Protein AF-A0A261A862-F1 (afdb_monomer_lite)

Radius of gyration: 14.32 Å; chains: 1; bounding box: 38×28×46 Å

Secondary structure (DSSP, 8-state):
---EEEEEE-S-BPPPHHHHHT--EEEEEEEEE--S-HHHHHHHHHHHHTTSSTT--EEEEEE--SS---HHHHSTT--EEEEEEEEEEEEEEEETTEEEEEEEEEEEEEE-TTS-EEEEEEEETTBSS-HHHHHHHHHH--

Organism: NCBI:txid1503980

Foldseek 3Di:
DDEEQEEEAPDEDEDALVNLLPDQYQYYEYQAYDPPDLPSLLVNLVVVLAPGNVNHAEYEYAYAPPDDDDPCSNCPPFDKDWFAQVDWDWDWDQDPNDTDIDIAGIFIWGAHPVGHTHGYAYHYNPDSDGPSSVVVCVVPPD

Sequence (142 aa):
MRNYKDVAFFNPISLSLDDLLMINSSETTFFYAFFSTQKVLNRFLKHWIKGSNPRLETIVFNCNFEQKFEMDQLLKGIDYKVVPPDREKRFSSLERGALDYYTLEGGIDIKRCDGTFATLNIISGEHSASIGIQELVRKAFH

InterPro domains:
  IPR012885 Sdz-33, F-box domain [PF07735] (1-59)
  IPR053222 Zygotic Embryogenesis-Associated Protein [PTHR22899] (1-126)

pLDDT: mean 80.77, std 13.64, range [45.06, 98.12]

Structure (mmCIF, N/CA/C/O backbone):
data_AF-A0A261A862-F1
#
_entry.id   AF-A0A261A862-F1
#
loop_
_atom_site.group_PDB
_atom_site.id
_atom_site.type_symbol
_atom_site.label_atom_id
_atom_site.label_alt_id
_atom_site.label_comp_id
_atom_site.label_asym_id
_atom_site.label_entity_id
_atom_site.label_seq_id
_atom_site.pdbx_PDB_ins_code
_atom_site.Cartn_x
_atom_site.Cartn_y
_atom_site.Cartn_z
_atom_site.occupancy
_atom_site.B_iso_or_equiv
_atom_site.auth_seq_id
_atom_site.auth_comp_id
_atom_site.auth_asym_id
_atom_site.auth_atom_id
_atom_site.pdbx_PDB_model_num
ATOM 1 N N . MET A 1 1 ? -1.744 -5.504 -22.400 1.00 50.72 1 MET A N 1
ATOM 2 C CA . MET A 1 1 ? -0.965 -5.263 -21.164 1.00 50.72 1 MET A CA 1
ATOM 3 C C . MET A 1 1 ? -0.601 -6.610 -20.560 1.00 50.72 1 MET A C 1
ATOM 5 O O . MET A 1 1 ? -1.469 -7.471 -20.504 1.00 50.72 1 MET A O 1
ATOM 9 N N . ARG A 1 2 ? 0.667 -6.840 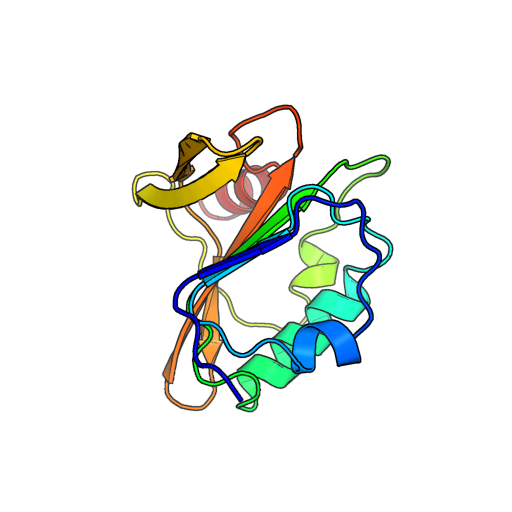-20.196 1.00 56.41 2 ARG A N 1
ATOM 10 C CA . ARG A 1 2 ? 1.101 -8.107 -19.578 1.00 56.41 2 ARG A CA 1
ATOM 11 C C . ARG A 1 2 ? 0.673 -8.113 -18.106 1.00 56.41 2 ARG A C 1
ATOM 13 O O . ARG A 1 2 ? 0.888 -7.128 -17.409 1.00 56.41 2 ARG A O 1
ATOM 20 N N . ASN A 1 3 ? 0.057 -9.204 -17.662 1.00 66.38 3 ASN A N 1
ATOM 21 C CA . ASN A 1 3 ? -0.423 -9.375 -16.295 1.00 66.38 3 ASN A CA 1
ATOM 22 C C . ASN A 1 3 ? 0.659 -10.067 -15.459 1.00 66.38 3 ASN A C 1
ATOM 24 O O . ASN A 1 3 ? 0.758 -11.291 -15.475 1.00 66.38 3 ASN A O 1
ATOM 28 N N . TYR A 1 4 ? 1.479 -9.295 -14.749 1.00 73.62 4 TYR A N 1
ATOM 29 C CA . TYR A 1 4 ? 2.491 -9.855 -13.851 1.00 73.62 4 TYR A CA 1
ATOM 30 C C . TYR A 1 4 ? 1.873 -10.205 -12.493 1.00 73.62 4 TYR A C 1
ATOM 32 O O . TYR A 1 4 ? 0.897 -9.576 -12.072 1.00 73.62 4 TYR A O 1
ATOM 40 N N . LYS A 1 5 ? 2.404 -11.243 -11.839 1.00 83.50 5 LYS A N 1
ATOM 41 C CA . LYS A 1 5 ? 2.084 -11.554 -10.438 1.00 83.50 5 LYS A CA 1
ATOM 42 C C . LYS A 1 5 ? 2.824 -10.585 -9.517 1.00 83.50 5 LYS A C 1
ATOM 44 O O . LYS A 1 5 ? 2.202 -9.931 -8.690 1.00 83.50 5 LYS A O 1
ATOM 49 N N . ASP A 1 6 ? 4.120 -10.451 -9.745 1.00 83.12 6 ASP A N 1
ATOM 50 C CA . ASP A 1 6 ? 5.029 -9.652 -8.936 1.00 83.12 6 ASP A CA 1
ATOM 51 C C . ASP A 1 6 ? 5.835 -8.715 -9.843 1.00 83.12 6 ASP A C 1
ATOM 53 O O . ASP A 1 6 ? 6.223 -9.101 -10.953 1.00 83.12 6 ASP A O 1
ATOM 57 N N . VAL A 1 7 ? 6.024 -7.474 -9.397 1.00 86.81 7 VAL A N 1
ATOM 58 C CA . VAL A 1 7 ? 6.827 -6.446 -10.066 1.00 86.81 7 VAL A CA 1
ATOM 59 C C . VAL A 1 7 ? 7.653 -5.722 -9.014 1.00 86.81 7 VAL A C 1
ATOM 61 O O . VAL A 1 7 ? 7.116 -5.105 -8.099 1.00 86.81 7 VAL A O 1
ATOM 64 N N . ALA A 1 8 ? 8.969 -5.742 -9.192 1.00 85.44 8 ALA A N 1
ATOM 65 C CA . ALA A 1 8 ? 9.908 -5.089 -8.297 1.00 85.44 8 ALA A CA 1
ATOM 66 C C . ALA A 1 8 ? 10.700 -3.995 -9.025 1.00 85.44 8 ALA A C 1
ATOM 68 O O . ALA A 1 8 ? 11.183 -4.193 -10.142 1.00 85.44 8 ALA A O 1
ATOM 69 N N . PHE A 1 9 ? 10.850 -2.844 -8.372 1.00 85.44 9 PHE A N 1
ATOM 70 C CA . PHE A 1 9 ? 11.613 -1.698 -8.854 1.00 85.44 9 PHE A CA 1
ATOM 71 C C . PHE A 1 9 ? 12.858 -1.502 -7.984 1.00 85.44 9 PHE A C 1
ATOM 73 O O . PHE A 1 9 ? 12.755 -1.125 -6.817 1.00 85.44 9 PHE A O 1
ATOM 80 N N . PHE A 1 10 ? 14.030 -1.746 -8.575 1.00 81.88 10 PHE A N 1
ATOM 81 C CA . PHE A 1 10 ? 15.341 -1.730 -7.903 1.00 81.88 10 PHE A CA 1
ATOM 82 C C . PHE A 1 10 ? 16.134 -0.439 -8.101 1.00 81.88 10 PHE A C 1
ATOM 84 O O . PHE A 1 10 ? 17.243 -0.320 -7.597 1.00 81.88 10 PHE A O 1
ATOM 91 N N . ASN A 1 11 ? 15.592 0.522 -8.845 1.00 82.31 11 ASN A N 1
ATOM 92 C CA . ASN A 1 11 ? 16.241 1.809 -9.044 1.00 82.31 11 ASN A CA 1
ATOM 93 C C . ASN A 1 11 ? 15.575 2.870 -8.168 1.00 82.31 11 ASN A C 1
ATOM 95 O O . ASN A 1 11 ? 14.355 2.812 -7.979 1.00 82.31 11 ASN A O 1
ATOM 99 N N . PRO A 1 12 ? 16.346 3.857 -7.684 1.00 81.81 12 PRO A N 1
ATOM 100 C CA . PRO A 1 12 ? 15.783 5.009 -7.007 1.00 81.81 12 PRO A CA 1
ATOM 101 C C . PRO A 1 12 ? 14.723 5.697 -7.875 1.00 81.81 12 PRO A C 1
ATOM 103 O O . PRO A 1 12 ? 14.987 6.028 -9.033 1.00 81.81 12 PRO A O 1
ATOM 106 N N . ILE A 1 13 ? 13.515 5.879 -7.336 1.00 80.25 13 ILE A N 1
ATOM 107 C CA . ILE A 1 13 ? 12.366 6.389 -8.097 1.00 80.25 13 ILE A CA 1
ATOM 108 C C . ILE A 1 13 ? 11.530 7.371 -7.275 1.00 80.25 13 ILE A C 1
ATOM 110 O O . ILE A 1 13 ? 11.239 7.151 -6.097 1.00 80.25 13 ILE A O 1
ATOM 114 N N . SER A 1 14 ? 11.132 8.466 -7.925 1.00 83.56 14 SER A N 1
ATOM 115 C CA . SER A 1 14 ? 10.076 9.357 -7.450 1.00 83.56 14 SER A CA 1
ATOM 116 C C . SER A 1 14 ? 8.789 8.994 -8.179 1.00 83.56 14 SER A C 1
ATOM 118 O O . SER A 1 14 ? 8.775 8.953 -9.407 1.00 83.56 14 SER A O 1
ATOM 120 N N . LEU A 1 15 ? 7.733 8.684 -7.430 1.00 83.62 15 LEU A N 1
ATOM 121 C CA . LEU A 1 15 ? 6.476 8.184 -7.985 1.00 83.62 15 LEU A CA 1
ATOM 122 C C . LEU A 1 15 ? 5.425 9.290 -7.996 1.00 83.62 15 LEU A C 1
ATOM 124 O O . LEU A 1 15 ? 5.065 9.833 -6.946 1.00 83.62 15 LEU A O 1
ATOM 128 N N . SER A 1 16 ? 4.901 9.594 -9.181 1.00 90.25 16 SER A N 1
ATOM 129 C CA . SER A 1 16 ? 3.685 10.387 -9.325 1.00 90.25 16 SER A CA 1
ATOM 130 C C . SER A 1 16 ? 2.439 9.540 -9.037 1.00 90.25 16 SER A C 1
ATOM 132 O O . SER A 1 16 ? 2.498 8.316 -8.895 1.00 90.25 16 SER A O 1
ATOM 134 N N . LEU A 1 17 ? 1.275 10.192 -8.946 1.00 92.19 17 LEU A N 1
ATOM 135 C CA . LEU A 1 17 ? 0.005 9.469 -8.845 1.00 92.19 17 LEU A CA 1
ATOM 136 C C . LEU A 1 17 ? -0.241 8.605 -10.092 1.00 92.19 17 LEU A C 1
ATOM 138 O O . LEU A 1 17 ? -0.689 7.471 -9.955 1.00 92.19 17 LEU A O 1
ATOM 142 N N . ASP A 1 18 ? 0.078 9.120 -11.280 1.00 92.81 18 ASP A N 1
ATOM 143 C CA . ASP A 1 18 ? -0.156 8.415 -12.541 1.00 92.81 18 ASP A CA 1
ATOM 144 C C . ASP A 1 18 ? 0.722 7.162 -12.653 1.00 92.81 18 ASP A C 1
ATOM 146 O O . ASP A 1 18 ? 0.225 6.109 -13.049 1.00 92.81 18 ASP A O 1
ATOM 150 N N . ASP A 1 19 ? 1.980 7.225 -12.197 1.00 90.69 19 ASP A N 1
ATOM 151 C CA . ASP A 1 19 ? 2.877 6.057 -12.152 1.00 90.69 19 ASP A CA 1
ATOM 152 C C . ASP A 1 19 ? 2.284 4.919 -11.314 1.00 90.69 19 ASP A C 1
ATOM 154 O O . ASP A 1 19 ? 2.287 3.758 -11.727 1.00 90.69 19 ASP A O 1
ATOM 158 N N . LEU A 1 20 ? 1.713 5.255 -10.153 1.00 91.88 20 LEU A N 1
ATOM 159 C CA . LEU A 1 20 ? 1.057 4.285 -9.277 1.00 91.88 20 LEU A CA 1
ATOM 160 C C . LEU A 1 20 ? -0.236 3.735 -9.901 1.00 91.88 20 LEU A C 1
ATOM 162 O O . LEU A 1 20 ? -0.522 2.541 -9.806 1.00 91.88 20 LEU A O 1
ATOM 166 N N . LEU A 1 21 ? -1.022 4.577 -10.577 1.00 94.12 21 LEU A N 1
ATOM 167 C CA . LEU A 1 21 ? -2.262 4.156 -11.238 1.00 94.12 21 LEU A CA 1
ATOM 168 C C . LEU A 1 21 ? -2.016 3.247 -12.453 1.00 94.12 21 LEU A C 1
ATOM 170 O O . LEU A 1 21 ? -2.898 2.465 -12.803 1.00 94.12 21 LEU A O 1
ATOM 174 N N . MET A 1 22 ? -0.823 3.283 -13.049 1.00 92.50 22 MET A N 1
ATOM 175 C CA . MET A 1 22 ? -0.431 2.377 -14.135 1.00 92.50 22 MET A CA 1
ATOM 176 C C . MET A 1 22 ? -0.045 0.962 -13.668 1.00 92.50 22 MET A C 1
ATOM 178 O O . MET A 1 22 ? 0.092 0.061 -14.500 1.00 92.50 22 MET A O 1
ATOM 182 N N . ILE A 1 23 ? 0.111 0.728 -12.360 1.00 90.69 23 ILE A N 1
ATOM 183 C CA . ILE A 1 23 ? 0.458 -0.593 -11.816 1.00 90.69 23 ILE A CA 1
ATOM 184 C C . ILE A 1 23 ? -0.646 -1.614 -12.135 1.00 90.69 23 ILE A C 1
ATOM 186 O O . ILE A 1 23 ? -1.811 -1.444 -11.778 1.00 90.69 23 ILE A O 1
ATOM 190 N N . ASN A 1 24 ? -0.274 -2.731 -12.758 1.00 90.56 24 ASN A N 1
ATOM 191 C CA . ASN A 1 24 ? -1.186 -3.832 -13.086 1.00 90.56 24 ASN A CA 1
ATOM 192 C C . ASN A 1 24 ? -0.602 -5.194 -12.659 1.00 90.56 24 ASN A C 1
ATOM 194 O O . ASN A 1 24 ? -0.563 -6.160 -13.430 1.00 90.56 24 ASN A O 1
ATOM 198 N N . SER A 1 25 ? -0.113 -5.266 -11.426 1.00 91.38 25 SER A N 1
ATOM 199 C CA . SER A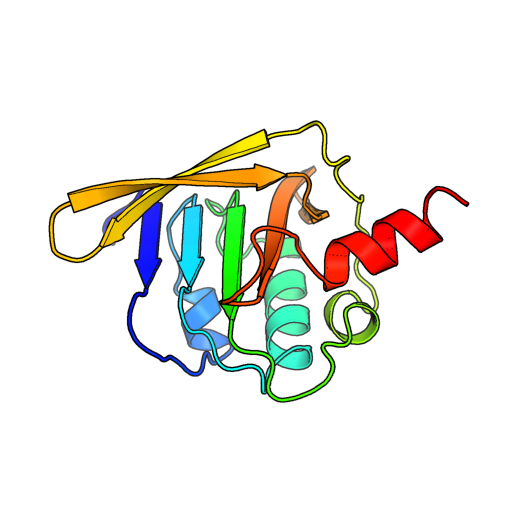 1 25 ? 0.339 -6.495 -10.767 1.00 91.38 25 SER A CA 1
ATOM 200 C C . SER A 1 25 ? -0.421 -6.722 -9.465 1.00 91.38 25 SER A C 1
ATOM 202 O O . SER A 1 25 ? -1.061 -5.807 -8.943 1.00 91.38 25 SER A O 1
ATOM 204 N N . SER A 1 26 ? -0.392 -7.962 -8.970 1.00 91.75 26 SER A N 1
ATOM 205 C CA . SER A 1 26 ? -0.948 -8.285 -7.652 1.00 91.75 26 SER A CA 1
ATOM 206 C C . SER A 1 26 ? -0.020 -7.890 -6.518 1.00 91.75 26 SER A C 1
ATOM 208 O O . SER A 1 26 ? -0.480 -7.457 -5.465 1.00 91.75 26 SER A O 1
ATOM 210 N N . GLU A 1 27 ? 1.281 -7.981 -6.761 1.00 90.81 27 GLU A N 1
ATOM 211 C CA . GLU A 1 27 ? 2.327 -7.647 -5.809 1.00 90.81 27 GLU A CA 1
ATOM 212 C C . GLU A 1 27 ? 3.257 -6.628 -6.470 1.00 90.81 27 GLU A C 1
ATOM 214 O O . GLU A 1 27 ? 3.591 -6.745 -7.656 1.00 90.81 27 GLU A O 1
ATOM 219 N N . THR A 1 28 ? 3.576 -5.557 -5.744 1.00 90.38 28 THR A N 1
ATOM 220 C CA . THR A 1 28 ? 4.513 -4.530 -6.207 1.00 90.38 28 THR A CA 1
ATOM 221 C C . THR A 1 28 ? 5.444 -4.111 -5.088 1.00 90.38 28 THR A C 1
ATOM 223 O O . THR A 1 28 ? 4.972 -3.733 -4.015 1.00 90.38 28 THR A O 1
ATOM 226 N N . THR A 1 29 ? 6.742 -4.089 -5.369 1.00 88.25 29 THR A N 1
ATOM 227 C CA . THR A 1 29 ? 7.764 -3.642 -4.419 1.00 88.25 29 THR A CA 1
ATOM 228 C C . THR A 1 29 ? 8.622 -2.538 -5.017 1.00 88.25 29 THR A C 1
ATOM 230 O O . THR A 1 29 ? 9.137 -2.662 -6.126 1.00 88.25 29 THR A O 1
ATOM 233 N N . PHE A 1 30 ? 8.833 -1.469 -4.257 1.00 87.81 30 PHE A N 1
ATOM 234 C CA . PHE A 1 30 ? 9.785 -0.408 -4.568 1.00 87.81 30 PHE A CA 1
ATOM 235 C C . PHE A 1 30 ? 10.930 -0.473 -3.562 1.00 87.81 30 PHE A C 1
ATOM 237 O O . PHE A 1 30 ? 10.678 -0.282 -2.379 1.00 87.81 30 PHE A O 1
ATOM 244 N N . PHE A 1 31 ? 12.158 -0.762 -4.005 1.00 81.25 31 PHE A N 1
ATOM 245 C CA . PHE A 1 31 ? 13.308 -0.958 -3.107 1.00 81.25 31 PHE A CA 1
ATOM 246 C C . PHE A 1 31 ? 13.990 0.338 -2.658 1.00 81.25 31 PHE A C 1
ATOM 248 O O . PHE A 1 31 ? 14.639 0.365 -1.618 1.00 81.25 31 PHE A O 1
ATOM 255 N N . TYR A 1 32 ? 13.825 1.407 -3.439 1.00 78.56 32 TYR A N 1
ATOM 256 C CA . TYR A 1 32 ? 14.460 2.705 -3.205 1.00 78.56 32 TYR A CA 1
ATOM 257 C C . TYR A 1 32 ? 13.497 3.849 -3.543 1.00 78.56 32 TYR A C 1
ATOM 259 O O . TYR A 1 32 ? 13.816 4.755 -4.314 1.00 78.56 32 TYR A O 1
ATOM 267 N N . ALA A 1 33 ? 12.269 3.787 -3.029 1.00 77.00 33 ALA A N 1
ATOM 268 C CA . ALA A 1 33 ? 11.315 4.872 -3.256 1.00 77.00 33 ALA A CA 1
ATOM 269 C C . ALA A 1 33 ? 11.702 6.107 -2.420 1.00 77.00 33 ALA A C 1
ATOM 271 O O . ALA A 1 33 ? 12.000 6.000 -1.229 1.00 77.00 33 ALA A O 1
ATOM 272 N N . PHE A 1 34 ? 11.684 7.289 -3.039 1.00 71.56 34 PHE A N 1
ATOM 273 C CA . PHE A 1 34 ? 11.881 8.548 -2.321 1.00 71.56 34 PHE A CA 1
ATOM 274 C C . PHE A 1 34 ? 10.550 9.093 -1.808 1.00 71.56 34 PHE A C 1
ATOM 276 O O . PHE A 1 34 ? 9.552 9.156 -2.535 1.00 71.56 34 PHE A O 1
ATOM 283 N N . PHE A 1 35 ? 10.535 9.538 -0.551 1.00 60.91 35 PHE A N 1
ATOM 284 C CA . PHE A 1 35 ? 9.323 10.054 0.070 1.00 60.91 35 PHE A CA 1
ATOM 285 C C . PHE A 1 35 ? 9.240 11.569 0.035 1.00 60.91 35 PHE A C 1
ATOM 287 O O . PHE A 1 35 ? 9.611 12.270 0.969 1.00 60.91 35 PHE A O 1
ATOM 294 N N . SER A 1 36 ? 8.619 12.059 -1.027 1.00 57.69 36 SER A N 1
ATOM 295 C CA . SER A 1 36 ? 7.992 13.385 -1.076 1.00 57.69 36 SER A CA 1
ATOM 296 C C . SER A 1 36 ? 6.457 13.276 -0.955 1.00 57.69 36 SER A C 1
ATOM 298 O O . SER A 1 36 ? 5.721 14.191 -1.318 1.00 57.69 36 SER A O 1
ATOM 300 N N . THR A 1 37 ? 5.943 12.110 -0.540 1.00 66.44 37 THR A N 1
ATOM 301 C CA . THR A 1 37 ? 4.754 11.528 -1.183 1.00 66.44 37 THR A CA 1
ATOM 302 C C . THR A 1 37 ? 3.681 10.955 -0.252 1.00 66.44 37 THR A C 1
ATOM 304 O O . THR A 1 37 ? 2.752 10.358 -0.789 1.00 66.44 37 THR A O 1
ATOM 307 N N . GLN A 1 38 ? 3.656 11.170 1.081 1.00 82.00 38 GLN A N 1
ATOM 308 C CA . GLN A 1 38 ? 2.523 10.658 1.901 1.00 82.00 38 GLN A CA 1
ATOM 309 C C . GLN A 1 38 ? 1.163 11.107 1.341 1.00 82.00 38 GLN A C 1
ATOM 311 O O . GLN A 1 38 ? 0.205 10.338 1.309 1.00 82.00 38 GLN A O 1
ATOM 316 N N . LYS A 1 39 ? 1.099 12.332 0.801 1.00 87.25 39 LYS A N 1
ATOM 317 C CA . LYS A 1 39 ? -0.077 12.861 0.093 1.00 87.25 39 LYS A CA 1
ATOM 318 C C . LYS A 1 39 ? -0.372 12.135 -1.223 1.00 87.25 39 LYS A C 1
ATOM 320 O O . LYS A 1 39 ? -1.541 11.925 -1.536 1.00 87.25 39 LYS A O 1
ATOM 325 N N . VAL A 1 40 ? 0.650 11.776 -2.001 1.00 89.12 40 VAL A N 1
ATOM 326 C CA . VAL A 1 40 ? 0.493 11.0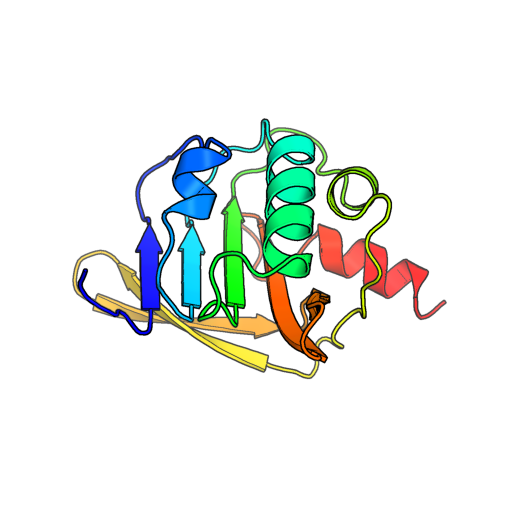24 -3.260 1.00 89.12 40 VAL A CA 1
ATOM 327 C C . VAL A 1 40 ? 0.018 9.604 -2.963 1.00 89.12 40 VAL A C 1
ATOM 329 O O . VAL A 1 40 ? -0.966 9.171 -3.553 1.00 89.12 40 VAL A O 1
ATOM 332 N N . LEU A 1 41 ? 0.623 8.931 -1.981 1.00 90.56 41 LEU A N 1
ATOM 333 C CA . LEU A 1 41 ? 0.196 7.612 -1.518 1.00 90.56 41 LEU A CA 1
ATOM 334 C C . LEU A 1 41 ? -1.228 7.649 -0.952 1.00 90.56 41 LEU A C 1
ATOM 336 O O . LEU A 1 41 ? -2.046 6.821 -1.330 1.00 90.56 41 LEU A O 1
ATOM 340 N N . ASN A 1 42 ? -1.583 8.652 -0.141 1.00 94.75 42 ASN A N 1
ATOM 341 C CA . ASN A 1 42 ? -2.957 8.825 0.343 1.00 94.75 42 ASN A CA 1
ATOM 342 C C . ASN A 1 42 ? -3.963 8.964 -0.813 1.00 94.75 42 ASN A C 1
ATOM 344 O O . ASN A 1 42 ? -5.028 8.346 -0.786 1.00 94.75 42 ASN A O 1
ATOM 348 N N . ARG A 1 43 ? -3.636 9.764 -1.840 1.00 95.19 43 ARG A N 1
ATOM 349 C CA . ARG A 1 43 ? -4.476 9.897 -3.041 1.00 95.19 43 ARG A CA 1
ATOM 350 C C . ARG A 1 43 ? -4.590 8.566 -3.772 1.00 95.19 43 ARG A C 1
ATOM 352 O O . ARG A 1 43 ? -5.705 8.153 -4.067 1.00 95.19 43 ARG A O 1
ATOM 359 N N . PHE A 1 44 ? -3.473 7.887 -4.011 1.00 95.50 44 PHE A N 1
ATOM 360 C CA . PHE A 1 44 ? -3.450 6.578 -4.653 1.00 95.50 44 PHE A CA 1
ATOM 361 C C . PHE A 1 44 ? -4.323 5.558 -3.913 1.00 95.50 44 PHE A C 1
ATOM 363 O O . PHE A 1 44 ? -5.201 4.959 -4.525 1.00 95.50 44 PHE A O 1
ATOM 370 N N . LEU A 1 45 ? -4.179 5.427 -2.592 1.00 96.50 45 LEU A N 1
ATOM 371 C CA . LEU A 1 45 ? -5.001 4.520 -1.787 1.00 96.50 45 LEU A CA 1
ATOM 372 C C . LEU A 1 45 ? -6.491 4.870 -1.882 1.00 96.50 45 LEU A C 1
ATOM 374 O O . LEU A 1 45 ? -7.325 3.980 -2.007 1.00 96.50 45 LEU A O 1
ATOM 378 N N . LYS A 1 46 ? -6.848 6.160 -1.909 1.00 97.62 46 LYS A N 1
ATOM 379 C CA . LYS A 1 46 ? -8.235 6.600 -2.141 1.00 97.62 46 LYS A CA 1
ATOM 380 C C . LYS A 1 46 ? -8.748 6.259 -3.541 1.00 97.62 46 LYS A C 1
ATOM 382 O O . LYS A 1 46 ? -9.937 5.983 -3.685 1.00 97.62 46 LYS A O 1
ATOM 387 N N . HIS A 1 47 ? -7.892 6.275 -4.561 1.00 97.31 47 HIS A N 1
ATOM 388 C CA . HIS A 1 47 ? -8.240 5.784 -5.896 1.00 97.31 47 HIS A CA 1
ATOM 389 C C . HIS A 1 47 ? -8.423 4.261 -5.905 1.00 97.31 47 HIS A C 1
ATOM 391 O O . HIS A 1 47 ? -9.423 3.781 -6.443 1.00 97.31 47 HIS A O 1
ATOM 397 N N . TRP A 1 48 ? -7.537 3.517 -5.237 1.00 97.75 48 TRP A N 1
ATOM 398 C CA . TRP A 1 48 ? -7.639 2.063 -5.116 1.00 97.75 48 TRP A CA 1
ATOM 399 C C . TRP A 1 48 ? -8.921 1.653 -4.394 1.00 97.75 48 TRP A C 1
ATOM 401 O O . TRP A 1 48 ? -9.674 0.831 -4.909 1.00 97.75 48 TRP A O 1
ATOM 411 N N . ILE A 1 49 ? -9.257 2.315 -3.278 1.00 98.12 49 ILE A N 1
ATOM 412 C CA . ILE A 1 49 ? -10.518 2.116 -2.543 1.00 98.12 49 ILE A CA 1
ATOM 413 C C . ILE A 1 49 ? -11.736 2.303 -3.458 1.00 98.12 49 ILE A C 1
ATOM 415 O O . ILE A 1 49 ? -12.739 1.620 -3.277 1.00 98.12 49 ILE A O 1
ATOM 419 N N . LYS A 1 50 ? -11.651 3.191 -4.457 1.00 97.69 50 LYS A N 1
ATOM 420 C CA . LYS A 1 50 ? -12.711 3.442 -5.447 1.00 97.69 50 LYS A CA 1
ATOM 421 C C . LYS A 1 50 ? -12.694 2.491 -6.650 1.00 97.69 50 LYS A C 1
ATOM 423 O O . LYS A 1 50 ? -13.571 2.609 -7.500 1.00 97.69 50 LYS A O 1
ATOM 428 N N . GLY A 1 51 ? -11.741 1.563 -6.730 1.00 96.12 51 GLY A N 1
ATOM 429 C CA . GLY A 1 51 ? -11.708 0.508 -7.744 1.00 96.12 51 GLY A CA 1
ATOM 430 C C . GLY A 1 51 ? -10.522 0.544 -8.710 1.00 96.12 51 GLY A C 1
ATOM 431 O O . GLY A 1 51 ? -10.477 -0.302 -9.602 1.00 96.12 51 GLY A O 1
ATOM 432 N N . SER A 1 52 ? -9.563 1.470 -8.569 1.00 96.00 52 SER A N 1
ATOM 433 C CA . SER A 1 52 ? -8.349 1.429 -9.403 1.00 96.00 52 SER A CA 1
ATOM 434 C C . SER A 1 52 ? -7.485 0.202 -9.082 1.00 96.00 52 SER A C 1
ATOM 436 O O . SER A 1 52 ? -7.618 -0.400 -8.019 1.00 96.00 52 SER A O 1
ATOM 438 N N . ASN A 1 53 ? -6.600 -0.172 -10.014 1.00 95.88 53 ASN A N 1
ATOM 439 C CA . ASN A 1 53 ? -5.621 -1.259 -9.859 1.00 95.88 53 ASN A CA 1
ATOM 440 C C . ASN A 1 53 ? -6.243 -2.547 -9.269 1.00 95.88 53 ASN A C 1
ATOM 442 O O . ASN A 1 53 ? -5.804 -3.026 -8.222 1.00 95.88 53 ASN A O 1
ATOM 446 N N . PRO A 1 54 ? -7.270 -3.134 -9.914 1.00 94.62 54 PRO A N 1
ATOM 447 C CA . PRO A 1 54 ? -8.131 -4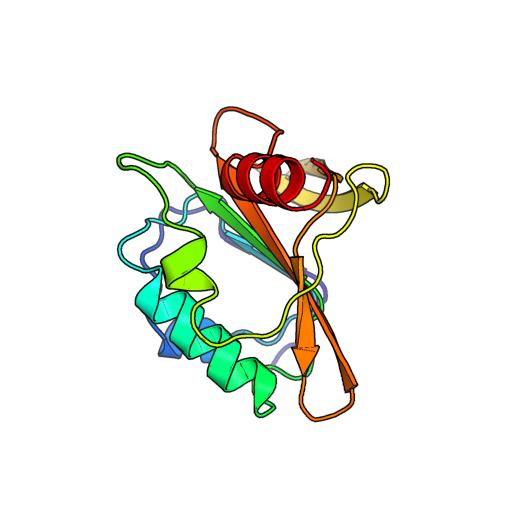.139 -9.290 1.00 94.62 54 PRO A CA 1
ATOM 448 C C . PRO A 1 54 ? -7.456 -5.467 -8.952 1.00 94.62 54 PRO A C 1
ATOM 450 O O . PRO A 1 54 ? -8.050 -6.302 -8.281 1.00 94.62 54 PRO A O 1
ATOM 453 N N . ARG A 1 55 ? -6.232 -5.673 -9.437 1.00 94.62 55 ARG A N 1
ATOM 454 C CA . ARG A 1 55 ? -5.436 -6.865 -9.154 1.00 94.62 55 ARG A CA 1
ATOM 455 C C . ARG A 1 55 ? -4.540 -6.701 -7.937 1.00 94.62 55 ARG A C 1
ATOM 457 O O . ARG A 1 55 ? -4.030 -7.708 -7.476 1.00 94.62 55 ARG A O 1
ATOM 464 N N . LEU A 1 56 ? -4.329 -5.474 -7.457 1.00 94.75 56 LEU A N 1
ATOM 465 C CA . LEU A 1 56 ? -3.386 -5.188 -6.386 1.00 94.75 56 LEU A CA 1
ATOM 466 C C . LEU A 1 56 ? -3.867 -5.800 -5.068 1.00 94.75 56 LEU A C 1
ATOM 468 O O . LEU A 1 56 ? -4.912 -5.418 -4.544 1.00 94.75 56 LEU A O 1
ATOM 472 N N . GLU A 1 57 ? -3.057 -6.703 -4.531 1.00 93.94 57 GLU A N 1
ATOM 473 C CA . GLU A 1 57 ? -3.246 -7.361 -3.237 1.00 93.94 57 GLU A CA 1
ATOM 474 C C . GLU A 1 57 ? -2.176 -6.916 -2.239 1.00 93.94 57 GLU A C 1
ATOM 476 O O . GLU A 1 57 ? -2.385 -6.947 -1.025 1.00 93.94 57 GLU A O 1
ATOM 481 N N . THR A 1 58 ? -0.993 -6.517 -2.714 1.00 91.50 58 THR A N 1
ATOM 482 C CA . THR A 1 58 ? 0.084 -6.054 -1.841 1.00 91.50 58 THR A CA 1
ATOM 483 C C . THR A 1 58 ? 0.977 -5.025 -2.506 1.00 91.50 58 THR A C 1
ATOM 485 O O . THR A 1 58 ? 1.390 -5.187 -3.654 1.00 91.50 58 THR A O 1
ATOM 488 N N . ILE A 1 59 ? 1.315 -3.985 -1.748 1.00 91.81 59 ILE A N 1
ATOM 489 C CA . ILE A 1 59 ? 2.285 -2.975 -2.151 1.00 91.81 59 ILE A CA 1
ATOM 490 C C . ILE A 1 59 ? 3.290 -2.728 -1.025 1.00 91.81 59 ILE A C 1
ATOM 492 O O . ILE A 1 59 ? 2.918 -2.521 0.133 1.00 91.81 59 ILE A O 1
ATOM 496 N N . VAL A 1 60 ? 4.572 -2.781 -1.373 1.00 89.00 60 VAL A N 1
ATOM 497 C CA . VAL A 1 60 ? 5.695 -2.625 -0.449 1.00 89.00 60 VAL A CA 1
ATOM 498 C C . VAL A 1 60 ? 6.544 -1.447 -0.901 1.00 89.00 60 VAL A C 1
ATOM 500 O O . VAL A 1 60 ? 6.993 -1.389 -2.044 1.00 89.00 60 VAL A O 1
ATOM 503 N N . PHE A 1 61 ? 6.801 -0.523 0.015 1.00 87.19 61 PHE A N 1
ATOM 504 C CA . PHE A 1 61 ? 7.755 0.558 -0.181 1.00 87.19 61 PHE A CA 1
ATOM 505 C C . PHE A 1 61 ? 8.901 0.369 0.808 1.00 87.19 61 PHE A C 1
ATOM 507 O O . PHE A 1 61 ? 8.739 0.614 2.002 1.00 87.19 61 PHE A O 1
ATOM 514 N N . ASN A 1 62 ? 10.037 -0.108 0.308 1.00 82.25 62 ASN A N 1
ATOM 515 C CA . ASN A 1 62 ? 11.313 -0.041 0.998 1.00 82.25 62 ASN A CA 1
ATOM 516 C C . ASN A 1 62 ? 12.016 1.239 0.586 1.00 82.25 62 ASN A C 1
ATOM 518 O O . ASN A 1 62 ? 12.133 1.570 -0.600 1.00 82.25 62 ASN A O 1
ATOM 522 N N . CYS A 1 63 ? 12.373 2.024 1.580 1.00 76.81 63 CYS A N 1
ATOM 523 C CA . CYS A 1 63 ? 12.705 3.394 1.333 1.00 76.81 63 CYS A CA 1
ATOM 524 C C . CYS A 1 63 ? 13.708 3.921 2.334 1.00 76.81 63 CYS A C 1
ATOM 526 O O . CYS A 1 63 ? 13.779 3.497 3.488 1.00 76.81 63 CYS A O 1
ATOM 528 N N . ASN A 1 64 ? 14.435 4.930 1.878 1.00 70.50 64 ASN A N 1
ATOM 529 C CA . ASN A 1 64 ? 15.413 5.625 2.686 1.00 70.50 64 ASN A CA 1
ATOM 530 C C . ASN A 1 64 ? 14.743 6.871 3.259 1.00 70.50 64 ASN A C 1
ATOM 532 O O . ASN A 1 64 ? 14.482 7.846 2.552 1.00 70.50 64 ASN A O 1
ATOM 536 N N . PHE A 1 65 ? 14.397 6.812 4.543 1.00 65.88 65 PHE A N 1
ATOM 537 C CA . PHE A 1 65 ? 13.815 7.948 5.245 1.00 65.88 65 PHE A CA 1
ATOM 538 C C . PHE A 1 65 ? 14.916 8.942 5.614 1.00 65.88 65 PHE A C 1
ATOM 540 O O . PHE A 1 65 ? 15.562 8.804 6.646 1.00 65.88 65 PHE A O 1
ATOM 547 N N . GLU A 1 66 ? 15.109 9.979 4.802 1.00 63.03 66 GLU A N 1
ATOM 548 C CA . GLU A 1 66 ? 15.938 11.128 5.206 1.00 63.03 66 GLU A CA 1
ATOM 549 C C . GLU A 1 66 ? 15.228 12.004 6.258 1.00 63.03 66 GLU A C 1
ATOM 551 O O . GLU A 1 66 ? 15.859 12.783 6.969 1.00 63.03 66 GLU A O 1
ATOM 556 N N . GLN A 1 67 ? 13.899 11.882 6.366 1.00 64.50 67 GLN A N 1
ATOM 557 C CA . GLN A 1 67 ? 13.038 12.637 7.279 1.00 64.50 67 GLN A CA 1
ATOM 558 C C . GLN A 1 67 ? 11.981 11.724 7.911 1.00 64.50 67 GLN A C 1
ATOM 560 O O . GLN A 1 67 ? 11.680 10.647 7.395 1.00 64.50 67 GLN A O 1
ATOM 565 N N . LYS A 1 68 ? 11.379 12.174 9.021 1.00 70.69 68 LYS A N 1
ATOM 566 C CA . LYS A 1 68 ? 10.326 11.428 9.725 1.00 70.69 68 LYS A CA 1
ATOM 567 C C . LYS A 1 68 ? 9.164 11.101 8.780 1.00 70.69 68 LYS A C 1
ATOM 569 O O . LYS A 1 68 ? 8.573 11.992 8.173 1.00 70.69 68 LYS A O 1
ATOM 574 N N . PHE A 1 69 ? 8.792 9.825 8.706 1.00 76.94 69 PHE A N 1
ATOM 575 C CA . PHE A 1 69 ? 7.618 9.397 7.955 1.00 76.94 69 PHE A CA 1
ATOM 576 C C . PHE A 1 69 ? 6.343 9.540 8.780 1.00 76.94 69 PHE A C 1
ATOM 578 O O . PHE A 1 69 ? 6.198 8.919 9.830 1.00 76.94 69 PHE A O 1
ATOM 585 N N . GLU A 1 70 ? 5.394 10.333 8.290 1.00 82.50 70 GLU A N 1
ATOM 586 C CA . GLU A 1 70 ? 4.114 10.536 8.967 1.00 82.50 70 GLU A CA 1
ATOM 587 C C . GLU A 1 70 ? 3.041 9.566 8.453 1.00 82.50 70 GLU A C 1
ATOM 589 O O . GLU A 1 70 ? 2.311 9.864 7.502 1.00 82.50 70 GLU A O 1
ATOM 594 N N . MET A 1 71 ? 2.911 8.409 9.115 1.00 85.06 71 MET A N 1
ATOM 595 C CA . MET A 1 71 ? 1.849 7.428 8.833 1.00 85.06 71 MET A CA 1
ATOM 596 C C . MET A 1 71 ? 0.448 8.051 8.892 1.00 85.06 71 MET A C 1
ATOM 598 O O . MET A 1 71 ? -0.393 7.760 8.041 1.00 85.06 71 MET A O 1
ATOM 602 N N . ASP A 1 72 ? 0.215 8.954 9.847 1.00 88.00 72 ASP A N 1
ATOM 603 C CA . ASP A 1 72 ? -1.079 9.614 10.047 1.00 88.00 72 ASP A CA 1
ATOM 604 C C . ASP A 1 72 ? -1.483 10.466 8.828 1.00 88.00 72 ASP A C 1
ATOM 606 O O . ASP A 1 72 ? -2.659 10.524 8.465 1.00 88.00 72 ASP A O 1
ATOM 610 N N . GLN A 1 73 ? -0.519 11.087 8.133 1.00 89.00 73 GLN A N 1
ATOM 611 C CA . GLN A 1 73 ? -0.800 11.810 6.887 1.00 89.00 73 GLN A CA 1
ATOM 612 C C . GLN A 1 73 ? -1.135 10.858 5.736 1.00 89.00 73 GLN A C 1
ATOM 614 O O . GLN A 1 73 ? -2.037 11.148 4.945 1.00 89.00 73 GLN A O 1
ATOM 619 N N . LEU A 1 74 ? -0.430 9.727 5.644 1.00 91.00 74 LEU A N 1
ATOM 620 C CA . LEU A 1 74 ? -0.663 8.71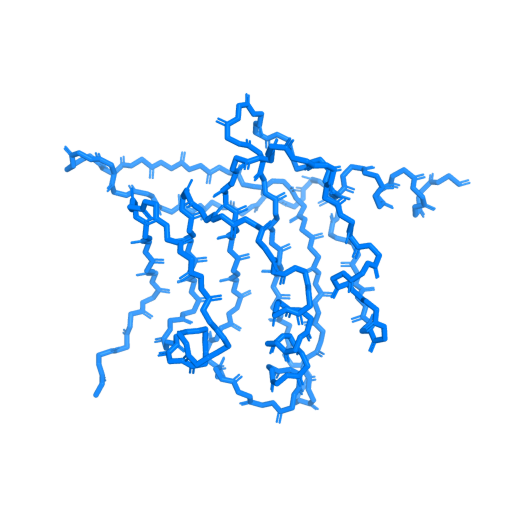6 4.614 1.00 91.00 74 LEU A CA 1
ATOM 621 C C . LEU A 1 74 ? -2.050 8.077 4.757 1.00 91.00 74 LEU A C 1
ATOM 623 O O . LEU A 1 74 ? -2.745 7.901 3.758 1.00 91.00 74 LEU A O 1
ATOM 627 N N . LEU A 1 75 ? -2.476 7.768 5.983 1.00 93.81 75 LEU A N 1
ATOM 628 C CA . LEU A 1 75 ? -3.737 7.069 6.270 1.00 93.81 75 LEU A CA 1
ATOM 629 C C . LEU A 1 75 ? -4.917 8.016 6.525 1.00 93.81 75 LEU A C 1
ATOM 631 O O . LEU A 1 75 ? -6.027 7.574 6.813 1.00 93.81 75 LEU A O 1
ATOM 635 N N . LYS A 1 76 ? -4.722 9.333 6.390 1.00 95.19 76 LYS A N 1
ATOM 636 C CA . LYS A 1 76 ? -5.758 10.325 6.690 1.00 95.19 76 LYS A CA 1
ATOM 637 C C . LYS A 1 76 ? -7.055 10.079 5.906 1.00 95.19 76 LYS A C 1
ATOM 639 O O . LYS A 1 76 ? -7.106 10.249 4.677 1.00 95.19 76 LYS A O 1
ATOM 644 N N . GLY A 1 77 ? -8.124 9.794 6.652 1.00 96.38 77 GLY A N 1
ATOM 645 C CA . GLY A 1 77 ? -9.466 9.542 6.121 1.00 96.38 77 GLY A CA 1
ATOM 646 C C . GLY A 1 77 ? -9.584 8.215 5.369 1.00 96.38 77 GLY A C 1
ATOM 647 O O . GLY A 1 77 ? -10.340 8.146 4.402 1.00 96.38 77 GLY A O 1
ATOM 648 N N . ILE A 1 78 ? -8.783 7.219 5.747 1.00 97.38 78 ILE A N 1
ATOM 649 C CA . ILE A 1 78 ? -8.840 5.846 5.247 1.00 97.38 78 ILE A CA 1
ATOM 650 C C . ILE A 1 78 ? -9.066 4.935 6.451 1.00 97.38 78 ILE A C 1
ATOM 652 O O . ILE A 1 78 ? -8.331 5.028 7.430 1.00 97.38 78 ILE A O 1
ATOM 656 N N . ASP A 1 79 ? -10.052 4.046 6.359 1.00 96.38 79 ASP A N 1
ATOM 657 C CA . ASP A 1 79 ? -10.224 2.975 7.336 1.00 96.38 79 ASP A CA 1
ATOM 658 C C . ASP A 1 79 ? -9.200 1.875 7.067 1.00 96.38 79 ASP A C 1
ATOM 660 O O . ASP A 1 79 ? -9.031 1.421 5.929 1.00 96.38 79 ASP A O 1
ATOM 664 N N . TYR A 1 80 ? -8.523 1.428 8.119 1.00 95.31 80 TYR A N 1
ATOM 665 C CA . TYR A 1 80 ? -7.495 0.405 8.016 1.00 95.31 80 TYR A CA 1
ATOM 666 C C . TYR A 1 80 ? -7.483 -0.515 9.232 1.00 95.31 80 TYR A C 1
ATOM 668 O O . TYR A 1 80 ? -7.988 -0.180 10.304 1.00 95.31 80 TYR A O 1
ATOM 676 N N . LYS A 1 81 ? -6.878 -1.689 9.058 1.00 92.75 81 LYS A N 1
ATOM 677 C CA . LYS A 1 81 ? -6.571 -2.618 10.145 1.00 92.75 81 LYS A CA 1
ATOM 678 C C . LYS A 1 81 ? -5.078 -2.875 10.178 1.00 92.75 81 LYS A C 1
ATOM 680 O O . LYS A 1 81 ? -4.479 -3.186 9.153 1.00 92.75 81 LYS A O 1
ATOM 685 N N . VAL A 1 82 ? -4.486 -2.751 11.359 1.00 89.50 82 VAL A N 1
ATOM 686 C CA . VAL A 1 82 ? -3.098 -3.159 11.570 1.00 89.50 82 VAL A CA 1
ATOM 687 C C . VAL A 1 82 ? -3.055 -4.680 11.554 1.00 89.50 82 VAL A C 1
ATOM 689 O O . VAL A 1 82 ? -3.806 -5.338 12.275 1.00 89.50 82 VAL A O 1
ATOM 692 N N . VAL A 1 83 ? -2.204 -5.227 10.697 1.00 84.56 83 VAL A N 1
ATOM 693 C CA . VAL A 1 83 ? -1.952 -6.658 10.627 1.00 84.56 83 VAL A CA 1
ATOM 694 C C . VAL A 1 83 ? -0.929 -6.999 11.712 1.00 84.56 83 VAL A C 1
ATOM 696 O O . VAL A 1 83 ? 0.121 -6.351 11.767 1.00 84.56 83 VAL A O 1
ATOM 699 N N . PRO A 1 84 ? -1.219 -7.969 12.592 1.00 77.38 84 PRO A N 1
ATOM 700 C CA . PRO A 1 84 ? -0.290 -8.343 13.645 1.00 77.38 84 PRO A CA 1
ATOM 701 C C . PRO A 1 84 ? 0.998 -8.965 13.065 1.00 77.38 84 PRO A C 1
ATOM 703 O O . PRO A 1 84 ? 0.976 -9.537 11.971 1.00 77.38 84 PRO A O 1
ATOM 706 N N . PRO A 1 85 ? 2.140 -8.802 13.760 1.00 70.31 85 PRO A N 1
ATOM 707 C CA . PRO A 1 85 ? 3.463 -9.158 13.240 1.00 70.31 85 PRO A CA 1
ATOM 708 C C . PRO A 1 85 ? 3.666 -10.665 13.027 1.00 70.31 85 PRO A C 1
ATOM 710 O O . PRO A 1 85 ? 4.514 -11.056 12.238 1.00 70.31 85 PRO A O 1
ATOM 713 N N . ASP A 1 86 ? 2.856 -11.510 13.664 1.00 73.31 86 ASP A N 1
ATOM 714 C CA . ASP A 1 86 ? 2.848 -12.966 13.473 1.00 73.31 86 ASP A CA 1
ATOM 715 C C . ASP A 1 86 ? 2.354 -13.399 12.082 1.00 73.31 86 ASP A C 1
ATOM 717 O O . ASP A 1 86 ? 2.572 -14.539 11.665 1.00 73.31 86 ASP A O 1
ATOM 721 N N . ARG A 1 87 ? 1.704 -12.500 11.330 1.00 71.75 87 ARG A N 1
ATOM 722 C CA . ARG A 1 87 ? 1.371 -12.743 9.928 1.00 71.75 87 ARG A CA 1
ATOM 723 C C . ARG A 1 87 ? 2.562 -12.386 9.046 1.00 71.75 87 ARG A C 1
ATOM 725 O O . ARG A 1 87 ? 2.755 -11.234 8.658 1.00 71.75 87 ARG A O 1
ATOM 732 N N . GLU A 1 88 ? 3.307 -13.416 8.679 1.00 71.06 88 GLU A N 1
ATOM 733 C CA . GLU A 1 88 ? 4.409 -13.335 7.728 1.00 71.06 88 GLU A CA 1
ATOM 734 C C . GLU A 1 88 ? 3.916 -13.426 6.277 1.00 71.06 88 GLU A C 1
ATOM 736 O O . GLU A 1 88 ? 3.132 -14.311 5.913 1.00 71.06 88 GLU A O 1
ATOM 741 N N . LYS A 1 89 ? 4.417 -12.543 5.406 1.00 72.12 89 LYS A N 1
ATOM 742 C CA . LYS A 1 89 ? 4.277 -12.685 3.951 1.00 72.12 89 LYS A CA 1
ATOM 743 C C . LYS A 1 89 ? 5.654 -12.723 3.292 1.00 72.12 89 LYS A C 1
ATOM 745 O O . LYS A 1 89 ? 6.467 -11.823 3.494 1.00 72.12 89 LYS A O 1
ATOM 750 N N . ARG A 1 90 ? 5.914 -13.776 2.506 1.00 68.44 90 ARG A N 1
ATOM 751 C CA . ARG A 1 90 ? 7.170 -13.967 1.766 1.00 68.44 90 ARG A CA 1
ATOM 752 C C . ARG A 1 90 ? 7.078 -13.309 0.396 1.00 68.44 90 ARG A C 1
ATOM 754 O O . ARG A 1 90 ? 6.170 -13.622 -0.371 1.00 68.44 90 ARG A O 1
ATOM 761 N N . PHE A 1 91 ? 8.049 -12.470 0.077 1.00 69.94 91 PHE A N 1
ATOM 762 C CA . PHE A 1 91 ? 8.164 -11.793 -1.210 1.00 69.94 91 PHE A CA 1
ATOM 763 C C . PHE A 1 91 ? 9.411 -12.271 -1.938 1.00 69.94 91 PHE A C 1
ATOM 765 O O . PHE A 1 91 ? 10.423 -12.576 -1.306 1.00 69.94 91 PHE A O 1
ATOM 772 N N . SER A 1 92 ? 9.328 -12.358 -3.264 1.00 65.06 92 SER A N 1
ATOM 773 C CA . SER A 1 92 ? 10.488 -12.597 -4.117 1.00 65.06 92 SER A CA 1
ATOM 774 C C . SER A 1 92 ? 11.157 -11.281 -4.483 1.00 65.06 92 SER A C 1
ATOM 776 O O . SER A 1 92 ? 10.505 -10.307 -4.839 1.00 65.06 92 SER A O 1
ATOM 778 N N . SER A 1 93 ? 12.479 -11.274 -4.440 1.00 63.06 93 SER A N 1
ATOM 779 C CA . SER A 1 93 ? 13.317 -10.215 -4.974 1.00 63.06 93 SER A CA 1
ATOM 780 C C . SER A 1 93 ? 14.263 -10.816 -6.009 1.00 63.06 93 SER A C 1
ATOM 782 O O . SER A 1 93 ? 14.744 -11.935 -5.852 1.00 63.06 93 SER A O 1
ATOM 784 N N . LEU A 1 94 ? 14.515 -10.090 -7.092 1.00 62.72 94 LEU A N 1
ATOM 785 C CA . LEU A 1 94 ? 15.534 -10.425 -8.081 1.00 62.72 94 LEU A CA 1
ATOM 786 C C . LEU A 1 94 ? 16.635 -9.370 -8.000 1.00 62.72 94 LEU A C 1
ATOM 788 O O . LEU A 1 94 ? 16.658 -8.423 -8.784 1.00 62.72 94 LEU A O 1
ATOM 792 N N . GLU A 1 95 ? 17.560 -9.536 -7.059 1.00 58.28 95 GLU A N 1
ATOM 793 C CA . GLU A 1 95 ? 18.741 -8.680 -6.971 1.00 58.28 95 GLU A CA 1
ATOM 794 C C . GLU A 1 95 ? 19.930 -9.318 -7.687 1.00 58.28 95 GLU A C 1
ATOM 796 O O . GLU A 1 95 ? 20.317 -10.451 -7.407 1.00 58.28 95 GLU A O 1
ATOM 801 N N . ARG A 1 96 ? 20.549 -8.573 -8.615 1.00 59.25 96 ARG A N 1
ATOM 802 C CA . ARG A 1 96 ? 21.788 -8.980 -9.313 1.00 59.25 96 ARG A CA 1
ATOM 803 C C . ARG A 1 96 ? 21.707 -10.375 -9.972 1.00 59.25 96 ARG A C 1
ATOM 805 O O . ARG A 1 96 ? 22.714 -11.064 -10.089 1.00 59.25 96 ARG A O 1
ATOM 812 N N . GLY A 1 97 ? 20.517 -10.788 -10.416 1.00 60.28 97 GLY A N 1
ATOM 813 C CA . GLY A 1 97 ? 20.290 -12.084 -11.072 1.00 60.28 97 GLY A CA 1
ATOM 814 C C . GLY A 1 97 ? 20.112 -13.276 -10.125 1.00 60.28 97 GLY A C 1
ATOM 815 O O . GLY A 1 97 ? 19.931 -14.392 -10.607 1.00 60.28 97 GLY A O 1
ATOM 816 N N . ALA A 1 98 ? 20.117 -13.058 -8.807 1.00 61.59 98 ALA A N 1
ATOM 817 C CA . ALA A 1 98 ? 19.775 -14.068 -7.812 1.00 61.59 98 ALA A CA 1
ATOM 818 C C . ALA A 1 98 ? 18.342 -13.853 -7.304 1.00 61.59 98 ALA A C 1
ATOM 820 O O . ALA A 1 98 ? 17.927 -12.723 -7.044 1.00 61.59 98 ALA A O 1
ATOM 821 N N . LEU A 1 99 ? 17.587 -14.949 -7.173 1.00 65.25 99 LEU A N 1
ATOM 822 C CA . LEU A 1 99 ? 16.319 -14.946 -6.448 1.00 65.25 99 LEU A CA 1
ATOM 823 C C . LEU A 1 99 ? 16.625 -14.880 -4.954 1.00 65.25 99 LEU A C 1
ATOM 825 O O . LEU A 1 99 ? 17.184 -15.826 -4.401 1.00 65.25 99 LEU A O 1
ATOM 829 N N . ASP A 1 100 ? 16.232 -13.783 -4.328 1.00 67.50 100 ASP A N 1
ATOM 830 C CA . ASP A 1 100 ? 16.240 -13.609 -2.884 1.00 67.50 100 ASP A CA 1
ATOM 831 C C . ASP A 1 100 ? 14.800 -13.593 -2.355 1.00 67.50 100 ASP A C 1
ATOM 833 O O . ASP A 1 100 ? 13.847 -13.323 -3.096 1.00 67.50 100 ASP A O 1
ATOM 837 N N . TYR A 1 101 ? 14.625 -13.911 -1.077 1.00 68.50 101 TYR A N 1
ATOM 838 C CA . TYR A 1 101 ? 13.333 -13.852 -0.409 1.00 68.50 101 TYR A CA 1
ATOM 839 C C . TYR A 1 101 ? 13.450 -13.035 0.863 1.00 68.50 101 TYR A C 1
ATOM 841 O O . TYR A 1 101 ? 14.307 -13.297 1.701 1.00 68.50 101 TYR A O 1
ATOM 849 N N . TYR A 1 102 ? 12.521 -12.106 1.044 1.00 70.00 102 TYR A N 1
ATOM 850 C CA . TYR A 1 102 ? 12.360 -11.406 2.308 1.00 70.00 102 TYR A CA 1
ATOM 851 C C . TYR A 1 102 ? 10.961 -11.659 2.859 1.00 70.00 102 TYR A C 1
ATOM 853 O O . TYR A 1 102 ? 9.985 -11.812 2.114 1.00 70.00 102 TYR A O 1
ATOM 861 N N . THR A 1 103 ? 10.878 -11.728 4.181 1.00 71.88 103 THR A N 1
ATOM 862 C CA . THR A 1 103 ? 9.620 -11.848 4.907 1.00 71.88 103 THR A CA 1
ATOM 863 C C . THR A 1 103 ? 9.260 -10.483 5.466 1.00 71.88 103 THR A C 1
ATOM 865 O O . THR A 1 103 ? 10.106 -9.816 6.059 1.00 71.88 103 THR A O 1
ATOM 868 N N . LEU A 1 104 ? 8.013 -10.061 5.263 1.00 76.00 104 LEU A N 1
ATOM 869 C CA . LEU A 1 104 ? 7.452 -8.928 5.989 1.00 76.00 104 LEU A CA 1
ATOM 870 C C . LEU A 1 104 ? 6.522 -9.439 7.076 1.00 76.00 104 LEU A C 1
ATOM 872 O O . LEU A 1 104 ? 5.631 -10.246 6.804 1.00 76.00 104 LEU A O 1
ATOM 876 N N . GLU A 1 105 ? 6.746 -8.932 8.279 1.00 76.00 105 GLU A N 1
ATOM 877 C CA . GLU A 1 105 ? 5.895 -9.132 9.443 1.00 76.00 105 GLU A CA 1
ATOM 878 C C . GLU A 1 105 ? 4.856 -8.008 9.509 1.00 76.00 105 GLU A C 1
ATOM 880 O O . GLU A 1 105 ? 5.194 -6.818 9.507 1.00 76.00 105 GLU A O 1
ATOM 885 N N . GLY A 1 106 ? 3.580 -8.381 9.581 1.00 82.44 106 GLY A N 1
ATOM 886 C CA . GLY A 1 106 ? 2.484 -7.433 9.734 1.00 82.44 106 GLY A CA 1
ATOM 887 C C . GLY A 1 106 ? 2.094 -6.723 8.436 1.00 82.44 106 GLY A C 1
ATOM 888 O O . GLY A 1 106 ? 1.953 -7.336 7.376 1.00 82.44 106 GLY A O 1
ATOM 889 N N . GLY A 1 107 ? 1.800 -5.428 8.543 1.00 88.00 107 GLY A N 1
ATOM 890 C CA . GLY A 1 107 ? 1.238 -4.635 7.449 1.00 88.00 107 GLY A CA 1
ATOM 891 C C . GLY A 1 107 ? 0.019 -3.827 7.866 1.00 88.00 107 GLY A C 1
ATOM 892 O O . GLY A 1 107 ? -0.382 -3.785 9.032 1.00 88.00 107 GLY A O 1
ATOM 893 N N . ILE A 1 108 ? -0.590 -3.177 6.881 1.00 91.31 108 ILE A N 1
ATOM 894 C CA . ILE A 1 108 ? -1.850 -2.458 7.043 1.00 91.31 108 ILE A CA 1
ATOM 895 C C . ILE A 1 108 ? -2.818 -2.943 5.974 1.00 91.31 108 ILE A C 1
ATOM 897 O O . ILE A 1 108 ? -2.584 -2.726 4.786 1.00 91.31 108 ILE A O 1
ATOM 901 N N . ASP A 1 109 ? -3.909 -3.569 6.402 1.00 94.69 109 ASP A N 1
ATOM 902 C CA . ASP A 1 109 ? -4.974 -4.016 5.514 1.00 94.69 109 ASP A CA 1
ATOM 903 C C . ASP A 1 109 ? -5.979 -2.880 5.301 1.00 94.69 109 ASP A C 1
ATOM 905 O O . ASP A 1 109 ? -6.561 -2.339 6.247 1.00 94.69 109 ASP A O 1
ATOM 909 N N . ILE A 1 110 ? -6.195 -2.534 4.033 1.00 97.00 110 ILE A N 1
ATOM 910 C CA . ILE A 1 110 ? -7.155 -1.520 3.590 1.00 97.00 110 ILE A CA 1
ATOM 911 C C . ILE A 1 110 ? -8.232 -2.223 2.770 1.00 97.00 110 ILE A C 1
ATOM 913 O O . ILE A 1 110 ? -7.929 -3.038 1.898 1.00 97.00 110 ILE A O 1
ATOM 917 N N . LYS A 1 111 ? -9.501 -1.912 3.052 1.00 97.44 111 LYS A N 1
ATOM 918 C CA . LYS A 1 111 ? -10.652 -2.503 2.361 1.00 97.44 111 LYS A CA 1
ATOM 919 C C . LYS A 1 111 ? -11.075 -1.638 1.173 1.00 97.44 111 LYS A C 1
ATOM 921 O O . LYS A 1 111 ? -11.292 -0.437 1.322 1.00 97.44 111 LYS A O 1
ATOM 926 N N . ARG A 1 112 ? -11.241 -2.254 0.007 1.00 97.12 112 ARG A N 1
ATOM 927 C CA . ARG A 1 112 ? -11.781 -1.621 -1.203 1.00 97.12 112 ARG A CA 1
ATOM 928 C C . ARG A 1 112 ? -13.309 -1.594 -1.200 1.00 97.12 112 ARG A C 1
ATOM 930 O O . ARG A 1 112 ? -13.949 -2.330 -0.447 1.00 97.12 112 ARG A O 1
ATOM 937 N N . CYS A 1 113 ? -13.906 -0.771 -2.064 1.00 96.19 113 CYS A N 1
ATOM 938 C CA . CYS A 1 113 ? -15.360 -0.649 -2.213 1.00 96.19 113 CYS A CA 1
ATOM 939 C C . CYS A 1 113 ? -16.079 -1.968 -2.545 1.00 96.19 113 CYS A C 1
ATOM 941 O O . CYS A 1 113 ? -17.221 -2.146 -2.135 1.00 96.19 113 CYS A O 1
ATOM 943 N N . ASP A 1 114 ? -15.419 -2.898 -3.236 1.00 95.25 114 ASP A N 1
ATOM 944 C CA . ASP A 1 114 ? -15.957 -4.220 -3.582 1.00 95.25 114 ASP A CA 1
ATOM 945 C C . ASP A 1 114 ? -15.706 -5.289 -2.504 1.00 95.25 114 ASP A C 1
ATOM 947 O O . ASP A 1 114 ? -16.082 -6.448 -2.659 1.00 95.25 114 ASP A O 1
ATOM 951 N N . GLY A 1 115 ? -15.095 -4.899 -1.386 1.00 95.25 115 GLY A N 1
ATOM 952 C CA . GLY A 1 115 ? -14.865 -5.757 -0.234 1.00 95.25 115 GLY A CA 1
ATOM 953 C C . GLY A 1 115 ? -13.534 -6.499 -0.222 1.00 95.25 115 GLY A C 1
ATOM 954 O O . GLY A 1 115 ? -13.235 -7.119 0.800 1.00 95.25 115 GLY A O 1
ATOM 955 N N . THR A 1 116 ? -12.722 -6.412 -1.280 1.00 95.75 116 THR A N 1
ATOM 956 C CA . THR A 1 116 ? -11.375 -6.999 -1.275 1.00 95.75 116 THR A CA 1
ATOM 957 C C . THR A 1 116 ? -10.426 -6.194 -0.391 1.00 95.75 116 THR A C 1
ATOM 959 O O . THR A 1 116 ? -10.647 -5.010 -0.130 1.00 95.75 116 THR A O 1
ATOM 962 N N . PHE A 1 117 ? -9.339 -6.824 0.048 1.00 95.12 117 PHE A N 1
ATOM 963 C CA . PHE A 1 117 ? -8.301 -6.182 0.851 1.00 95.12 117 PHE A CA 1
ATOM 964 C C . PHE A 1 117 ? -6.988 -6.104 0.079 1.00 95.12 117 PHE A C 1
ATOM 966 O O . PHE A 1 117 ? -6.680 -7.000 -0.704 1.00 95.12 117 PHE A O 1
ATOM 973 N N . ALA A 1 118 ? -6.220 -5.049 0.338 1.00 94.69 118 ALA A N 1
ATOM 974 C CA . ALA A 1 118 ? -4.811 -4.981 -0.012 1.00 94.69 118 ALA A CA 1
ATOM 975 C C . ALA A 1 118 ? -3.993 -4.640 1.228 1.00 94.69 118 ALA A C 1
ATOM 977 O O . ALA A 1 118 ? -4.432 -3.858 2.076 1.00 94.69 118 ALA A O 1
ATOM 978 N N . THR A 1 119 ? -2.795 -5.212 1.292 1.00 93.38 119 THR A N 1
ATOM 979 C CA . THR A 1 119 ? -1.842 -4.979 2.373 1.00 93.38 119 THR A CA 1
ATOM 980 C C . THR A 1 119 ? -0.794 -3.959 1.930 1.00 93.38 119 THR A C 1
ATOM 982 O O . THR A 1 119 ? -0.101 -4.151 0.927 1.00 93.38 119 THR A O 1
ATOM 985 N N . LEU A 1 120 ? -0.664 -2.871 2.685 1.00 92.19 120 LEU A N 1
ATOM 986 C CA . LEU A 1 120 ? 0.396 -1.877 2.539 1.00 92.19 120 LEU A CA 1
ATOM 987 C C . LEU A 1 120 ? 1.521 -2.160 3.537 1.00 92.19 120 LEU A C 1
ATOM 989 O O . LEU A 1 120 ? 1.266 -2.295 4.734 1.00 92.19 120 LEU A O 1
ATOM 993 N N . ASN A 1 121 ? 2.762 -2.155 3.053 1.00 88.75 121 ASN A N 1
ATOM 994 C CA . ASN A 1 121 ? 3.960 -2.184 3.885 1.00 88.75 121 ASN A CA 1
ATOM 995 C C . ASN A 1 121 ? 4.899 -1.025 3.546 1.00 88.75 121 ASN A C 1
ATOM 997 O O . ASN A 1 121 ? 5.163 -0.745 2.377 1.00 88.75 121 ASN A O 1
ATOM 1001 N N . ILE A 1 122 ? 5.423 -0.376 4.584 1.00 85.62 122 ILE A N 1
ATOM 1002 C CA . ILE A 1 122 ? 6.385 0.724 4.494 1.00 85.62 122 ILE A CA 1
ATOM 1003 C C . ILE A 1 122 ? 7.594 0.352 5.364 1.00 85.62 122 ILE A C 1
ATOM 1005 O O . ILE A 1 122 ? 7.457 0.291 6.585 1.00 85.62 122 ILE A O 1
ATOM 1009 N N . ILE A 1 123 ? 8.755 0.074 4.772 1.00 79.31 123 ILE A N 1
ATOM 1010 C CA . ILE A 1 123 ? 9.966 -0.377 5.481 1.00 79.31 123 ILE A CA 1
ATOM 1011 C C . ILE A 1 123 ? 11.144 0.578 5.251 1.00 79.31 123 ILE A C 1
ATOM 1013 O O . ILE A 1 123 ? 11.169 1.311 4.263 1.00 79.31 123 ILE A O 1
ATOM 1017 N N . SER A 1 124 ? 12.091 0.597 6.193 1.00 73.75 124 SER A N 1
ATOM 1018 C CA . SER A 1 124 ? 13.309 1.416 6.123 1.00 73.75 124 SER A CA 1
ATOM 1019 C C . SER A 1 124 ? 14.484 0.568 5.655 1.00 73.75 124 SER A C 1
ATOM 1021 O O . SER A 1 124 ? 14.655 -0.534 6.172 1.00 73.75 124 SER A O 1
ATOM 1023 N N . GLY 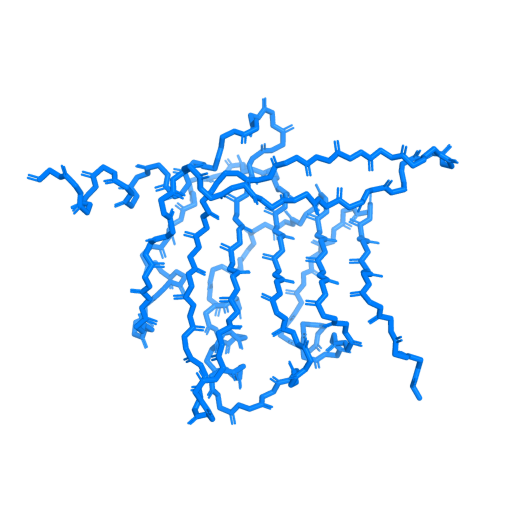A 1 125 ? 15.317 1.101 4.758 1.00 61.16 125 GLY A N 1
ATOM 1024 C CA . GLY A 1 125 ? 16.419 0.394 4.088 1.00 61.16 125 GLY A CA 1
ATOM 1025 C C . GLY A 1 125 ? 17.487 -0.278 4.967 1.00 61.16 125 GLY A C 1
ATOM 1026 O O . GLY A 1 125 ? 18.335 -0.981 4.429 1.00 61.16 125 GLY A O 1
ATOM 1027 N N . GLU A 1 126 ? 17.449 -0.129 6.294 1.00 53.31 126 GLU A N 1
ATOM 1028 C CA . GLU A 1 126 ? 18.440 -0.712 7.220 1.00 53.31 126 GLU A CA 1
ATOM 1029 C C . GLU A 1 126 ? 17.842 -1.600 8.322 1.00 53.31 126 GLU A C 1
ATOM 1031 O O . GLU A 1 126 ? 18.574 -2.273 9.047 1.00 53.31 126 GLU A O 1
ATOM 1036 N N . HIS A 1 127 ? 16.515 -1.669 8.438 1.00 45.06 127 HIS A N 1
ATOM 1037 C CA . HIS A 1 127 ? 15.861 -2.523 9.422 1.00 45.06 127 HIS A CA 1
ATOM 1038 C C . HIS A 1 127 ? 14.705 -3.274 8.770 1.00 45.06 127 HIS A C 1
ATOM 1040 O O . HIS A 1 127 ? 13.748 -2.679 8.282 1.00 45.06 127 HIS A O 1
ATOM 1046 N N . SER A 1 128 ? 14.758 -4.603 8.854 1.00 48.56 128 SER A N 1
ATOM 1047 C CA . SER A 1 128 ? 13.660 -5.525 8.531 1.00 48.56 128 SER A CA 1
ATOM 1048 C C . SER A 1 128 ? 12.362 -5.230 9.304 1.00 48.56 128 SER A C 1
ATOM 1050 O O . SER A 1 128 ? 11.310 -5.769 8.974 1.00 48.56 128 SER A O 1
ATOM 1052 N N . ALA A 1 129 ? 12.407 -4.337 10.295 1.00 52.06 129 ALA A N 1
ATOM 1053 C CA . ALA A 1 129 ? 11.253 -3.837 11.018 1.00 52.06 129 ALA A CA 1
ATOM 1054 C C . ALA A 1 129 ? 10.659 -2.565 10.381 1.00 52.06 129 ALA A C 1
ATOM 1056 O O . ALA A 1 129 ? 11.318 -1.531 10.248 1.00 52.06 129 ALA A O 1
ATOM 1057 N N . SER A 1 130 ? 9.363 -2.606 10.063 1.00 61.44 130 SER A N 1
ATOM 1058 C CA . SER A 1 130 ? 8.612 -1.433 9.604 1.00 61.44 130 SER A CA 1
ATOM 1059 C C . SER A 1 130 ? 8.445 -0.391 10.721 1.00 61.44 130 SER A C 1
ATOM 1061 O O . SER A 1 130 ? 7.695 -0.596 11.676 1.00 61.44 130 SER A O 1
ATOM 1063 N N . ILE A 1 131 ? 9.100 0.765 10.581 1.00 64.50 131 ILE A N 1
ATOM 1064 C CA . ILE A 1 131 ? 9.067 1.858 11.572 1.00 64.50 131 ILE A CA 1
ATOM 1065 C C . ILE A 1 131 ? 7.638 2.388 11.776 1.00 64.50 131 ILE A C 1
ATOM 1067 O O . ILE A 1 131 ? 7.170 2.524 12.906 1.00 64.50 131 ILE A O 1
ATOM 1071 N N . GLY A 1 132 ? 6.928 2.665 10.678 1.00 61.69 132 GLY A N 1
ATOM 1072 C CA . GLY A 1 132 ? 5.575 3.220 10.733 1.00 61.69 132 GLY A CA 1
ATOM 1073 C C . GLY A 1 132 ? 4.552 2.252 11.332 1.00 61.69 132 GLY A C 1
ATOM 1074 O O . GLY A 1 132 ? 3.674 2.666 12.088 1.00 61.69 132 GLY A O 1
ATOM 1075 N N . ILE A 1 133 ? 4.690 0.955 11.046 1.00 66.50 133 ILE A N 1
ATOM 1076 C CA . ILE A 1 133 ? 3.802 -0.074 11.595 1.00 66.50 133 ILE A CA 1
ATOM 1077 C C . ILE A 1 133 ? 4.084 -0.283 13.081 1.00 66.50 133 ILE A C 1
ATOM 1079 O O . ILE A 1 133 ? 3.134 -0.410 13.843 1.00 66.50 133 ILE A O 1
ATOM 1083 N N . GLN A 1 134 ? 5.342 -0.237 13.533 1.00 69.62 134 GLN A N 1
ATOM 1084 C CA . GLN A 1 134 ? 5.646 -0.338 14.964 1.00 69.62 134 GLN A CA 1
ATOM 1085 C C . GLN A 1 134 ? 4.997 0.781 15.788 1.00 69.62 134 GLN A C 1
ATOM 1087 O O . GLN A 1 134 ? 4.492 0.515 16.878 1.00 69.62 134 GLN A O 1
ATOM 1092 N N . GLU A 1 135 ? 4.966 2.019 15.282 1.00 70.81 135 GLU A N 1
ATOM 1093 C CA . GLU A 1 135 ? 4.267 3.117 15.963 1.00 70.81 135 GLU A CA 1
ATOM 1094 C C . GLU A 1 135 ? 2.752 2.861 16.038 1.00 70.81 135 GLU A C 1
ATOM 1096 O O . GLU A 1 135 ? 2.142 3.050 17.091 1.00 70.81 135 GLU A O 1
ATOM 1101 N N . LEU A 1 136 ? 2.146 2.380 14.949 1.00 71.19 136 LEU A N 1
ATOM 1102 C CA . LEU A 1 136 ? 0.721 2.040 14.918 1.00 71.19 136 LEU A CA 1
ATOM 1103 C C . LEU A 1 136 ? 0.381 0.850 15.819 1.00 71.19 136 LEU A C 1
ATOM 1105 O O . LEU A 1 136 ? -0.619 0.901 16.527 1.00 71.19 136 LEU A O 1
ATOM 1109 N N . VAL A 1 137 ? 1.217 -0.188 15.842 1.00 67.88 137 VAL A N 1
ATOM 1110 C CA . VAL A 1 137 ? 1.087 -1.342 16.742 1.00 67.88 137 VAL A CA 1
ATOM 1111 C C . VAL A 1 137 ? 1.162 -0.879 18.199 1.00 67.88 137 VAL A C 1
ATOM 1113 O O . VAL A 1 137 ? 0.288 -1.225 18.989 1.00 67.88 137 VAL A O 1
ATOM 1116 N N . ARG A 1 138 ? 2.122 -0.015 18.557 1.00 72.75 138 ARG A N 1
ATOM 1117 C CA . ARG A 1 138 ? 2.193 0.567 19.911 1.00 72.75 138 ARG A CA 1
ATOM 1118 C C . ARG A 1 138 ? 0.932 1.349 20.284 1.00 72.75 138 ARG A C 1
ATOM 1120 O O . ARG A 1 138 ? 0.511 1.268 21.427 1.00 72.75 138 ARG A O 1
ATOM 1127 N N . LYS A 1 139 ? 0.333 2.096 19.349 1.00 73.62 139 LYS A N 1
ATOM 1128 C CA . LYS A 1 139 ? -0.922 2.839 19.584 1.00 73.62 139 LYS A CA 1
ATOM 1129 C C . LYS A 1 139 ? -2.157 1.932 19.659 1.00 73.62 139 LYS A C 1
ATOM 1131 O O . LYS A 1 139 ? -3.122 2.296 20.313 1.00 73.62 139 LYS A O 1
ATOM 1136 N N . ALA A 1 140 ? -2.165 0.811 18.939 1.00 65.75 140 ALA A N 1
ATOM 1137 C CA . ALA A 1 140 ? -3.338 -0.053 18.803 1.00 65.75 140 ALA A CA 1
ATOM 1138 C C . ALA A 1 140 ? -3.469 -1.101 19.920 1.00 65.75 140 ALA A C 1
ATOM 1140 O O . ALA A 1 140 ? -4.568 -1.602 20.147 1.00 65.75 140 ALA A O 1
ATOM 1141 N N . PHE A 1 141 ? -2.364 -1.451 20.585 1.00 63.66 141 PHE A N 1
ATOM 1142 C CA . PHE A 1 141 ? -2.301 -2.546 21.561 1.00 63.66 141 PHE A CA 1
ATOM 1143 C C . PHE A 1 141 ? -1.823 -2.108 22.965 1.00 63.66 141 PHE A C 1
ATOM 1145 O O . PHE A 1 141 ? -1.429 -2.952 23.772 1.00 63.66 141 PHE A O 1
ATOM 1152 N N . HIS A 1 142 ? -1.884 -0.807 23.266 1.00 51.00 142 HIS A N 1
ATOM 1153 C CA . HIS A 1 142 ? -1.747 -0.217 24.606 1.00 51.00 142 HIS A CA 1
ATOM 1154 C C . HIS A 1 142 ? -2.985 0.617 24.932 1.00 51.00 142 HIS A C 1
ATOM 1156 O O . HIS A 1 142 ? -3.377 0.618 26.119 1.00 51.00 142 HIS A O 1
#